Protein AF-A0A961NUN8-F1 (afdb_monomer)

Solvent-accessible surface area (backbone atoms only — not comparable to full-atom values): 5710 Å² total; per-residue (Å²): 110,70,70,61,51,50,52,51,56,50,51,54,54,50,50,54,54,49,62,61,66,73,46,90,83,44,74,68,57,50,51,42,50,51,51,17,50,48,53,26,51,49,44,70,74,44,60,72,80,45,70,86,48,59,72,73,59,36,59,46,58,72,34,46,70,56,34,22,52,52,43,34,53,53,46,57,67,70,52,71,79,74,88,80,82,86,80,79,76,81,76,69,81,79,116

Sequence (95 aa):
LGGATLVLFGTIAVAGIRILASEPIDQRRVYIMAVSFGLSLGVVLVPDATQHLPTFIKQVVAAPITLAGLSAIILSLVIPEAKSQAELEGTVAAE

Mean predicted aligned error: 9.91 Å

Foldseek 3Di:
DVVVVCVVVVVVVVVVVVVVVVDDDDPLNVVLQCVLLCLLVVCVVCVVVCPPPPPVVNVQSVDSVSSSVVSSVVSCVVDDPPPDPPPDPVPPVPD

Structure (mmCIF, N/CA/C/O backbone):
data_AF-A0A961NUN8-F1
#
_entry.id   AF-A0A961NUN8-F1
#
loop_
_atom_site.group_PDB
_atom_site.id
_atom_site.type_symbol
_atom_site.label_atom_id
_atom_site.label_alt_id
_atom_site.label_comp_id
_atom_site.label_asym_id
_atom_site.label_entity_id
_atom_site.label_seq_id
_atom_site.pdbx_PDB_ins_code
_atom_site.Cartn_x
_atom_site.Cartn_y
_atom_site.Cartn_z
_atom_site.occupancy
_atom_site.B_iso_or_equiv
_atom_site.auth_seq_id
_atom_site.auth_comp_id
_atom_site.auth_asym_id
_atom_site.auth_atom_id
_atom_site.pdbx_PDB_model_num
ATOM 1 N N . LEU A 1 1 ? 23.367 13.581 -0.716 1.00 72.00 1 LEU A N 1
ATOM 2 C CA . LEU A 1 1 ? 22.046 13.577 -1.393 1.00 72.00 1 LEU A CA 1
ATOM 3 C C . LEU A 1 1 ? 21.261 12.291 -1.129 1.00 72.00 1 LEU A C 1
ATOM 5 O O . LEU A 1 1 ? 20.150 12.404 -0.637 1.00 72.00 1 LEU A O 1
ATOM 9 N N . GLY A 1 2 ? 21.840 11.097 -1.327 1.00 87.94 2 GLY A N 1
ATOM 10 C CA . GLY A 1 2 ? 21.123 9.825 -1.109 1.00 87.94 2 GLY A CA 1
ATOM 11 C C . GLY A 1 2 ? 20.579 9.593 0.312 1.00 87.94 2 GLY A C 1
ATOM 12 O O . GLY A 1 2 ? 19.465 9.107 0.470 1.00 87.94 2 GLY A O 1
ATOM 13 N N . GLY A 1 3 ? 21.312 10.000 1.356 1.00 92.88 3 GLY A N 1
ATOM 14 C CA . GLY A 1 3 ? 20.830 9.870 2.740 1.00 92.88 3 GLY A CA 1
ATOM 15 C C . GLY A 1 3 ? 19.581 10.712 3.028 1.00 92.88 3 GLY A C 1
ATOM 16 O O . GLY A 1 3 ? 18.641 10.232 3.650 1.00 92.88 3 GLY A O 1
ATOM 17 N N . ALA A 1 4 ? 19.526 11.942 2.505 1.00 93.62 4 ALA A N 1
ATOM 18 C CA . ALA A 1 4 ? 18.378 12.829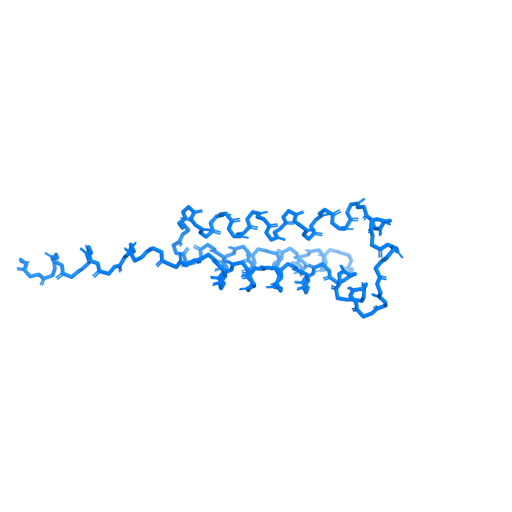 2.686 1.00 93.62 4 ALA A CA 1
ATOM 19 C C . ALA A 1 4 ? 17.131 12.315 1.947 1.00 93.62 4 ALA A C 1
ATOM 21 O O . ALA A 1 4 ? 16.031 12.366 2.493 1.00 93.62 4 ALA A O 1
ATOM 22 N N . THR A 1 5 ? 17.291 11.762 0.739 1.00 95.31 5 THR A N 1
ATOM 23 C CA . THR A 1 5 ? 16.170 11.174 -0.010 1.00 95.31 5 THR A CA 1
ATOM 24 C C . THR A 1 5 ? 15.648 9.899 0.646 1.00 95.31 5 THR A C 1
ATOM 26 O O . THR A 1 5 ? 14.439 9.693 0.664 1.00 95.31 5 THR A O 1
ATOM 29 N N . LEU A 1 6 ? 16.517 9.071 1.240 1.00 95.31 6 LEU A N 1
ATOM 30 C CA . LEU A 1 6 ? 16.087 7.893 2.005 1.00 95.31 6 LEU A CA 1
ATOM 31 C C . LEU A 1 6 ? 15.261 8.278 3.236 1.00 95.31 6 LEU A C 1
ATOM 33 O O . LEU A 1 6 ? 14.225 7.667 3.483 1.00 95.31 6 LEU A O 1
ATOM 37 N N . VAL A 1 7 ? 15.672 9.314 3.973 1.00 95.94 7 VAL A N 1
ATOM 38 C CA . VAL A 1 7 ? 14.894 9.829 5.113 1.00 95.94 7 VAL A CA 1
ATOM 39 C C . VAL A 1 7 ? 13.545 10.390 4.645 1.00 95.94 7 VAL A C 1
ATOM 41 O O . VAL A 1 7 ? 12.522 10.133 5.280 1.00 95.94 7 VAL A O 1
ATOM 44 N N . LEU A 1 8 ? 13.507 11.095 3.509 1.00 96.31 8 LEU A N 1
ATOM 45 C CA . LEU A 1 8 ? 12.259 11.617 2.947 1.00 96.31 8 LEU A CA 1
ATOM 46 C C . LEU A 1 8 ? 11.296 10.485 2.551 1.00 96.31 8 LEU A C 1
ATOM 48 O O . LEU A 1 8 ? 10.153 10.471 2.996 1.00 96.31 8 LEU A O 1
ATOM 52 N N . PHE A 1 9 ? 11.752 9.497 1.777 1.00 94.31 9 PHE A N 1
ATOM 53 C CA . PHE A 1 9 ? 10.902 8.362 1.401 1.00 94.31 9 PHE A CA 1
ATOM 54 C C . PHE A 1 9 ? 10.497 7.509 2.610 1.00 94.31 9 PHE A C 1
ATOM 56 O O . PHE A 1 9 ? 9.350 7.072 2.689 1.00 94.31 9 PHE A O 1
ATOM 63 N N . GLY A 1 10 ? 11.395 7.323 3.582 1.00 96.25 10 GLY A N 1
ATOM 64 C CA . GLY A 1 10 ? 11.104 6.600 4.820 1.00 96.25 10 GLY A CA 1
ATOM 65 C C . GLY A 1 10 ? 10.018 7.277 5.656 1.00 96.25 10 GLY A C 1
ATOM 66 O O . GLY A 1 10 ? 9.071 6.622 6.086 1.00 96.25 10 GLY A O 1
ATOM 67 N N . THR A 1 11 ? 10.100 8.596 5.843 1.00 96.50 11 THR A N 1
ATOM 68 C CA . THR A 1 11 ? 9.080 9.350 6.593 1.00 96.50 11 THR A CA 1
ATOM 69 C C . THR A 1 11 ? 7.729 9.368 5.878 1.00 96.50 11 THR A C 1
ATOM 71 O O . THR A 1 11 ? 6.707 9.210 6.543 1.00 96.50 11 THR A O 1
ATOM 74 N N . ILE A 1 12 ? 7.707 9.470 4.543 1.00 95.19 12 ILE A N 1
ATOM 75 C CA . ILE A 1 12 ? 6.475 9.364 3.741 1.00 95.19 12 ILE A CA 1
ATOM 76 C C . ILE A 1 12 ? 5.829 7.980 3.911 1.00 95.19 12 ILE A C 1
ATOM 78 O O . ILE A 1 12 ? 4.625 7.893 4.156 1.00 95.19 12 ILE A O 1
ATOM 82 N N . ALA A 1 13 ? 6.616 6.902 3.839 1.00 95.19 13 ALA A N 1
ATOM 83 C CA . ALA A 1 13 ? 6.111 5.542 4.028 1.00 95.19 13 ALA A CA 1
ATOM 84 C C . ALA A 1 13 ? 5.521 5.340 5.435 1.00 95.19 13 ALA A C 1
ATOM 86 O O . ALA A 1 13 ? 4.405 4.836 5.579 1.00 95.19 13 ALA A O 1
ATOM 87 N N . VAL A 1 14 ? 6.231 5.795 6.474 1.00 96.62 14 VAL A N 1
ATOM 88 C CA . VAL A 1 14 ? 5.761 5.718 7.868 1.00 96.62 14 VAL A CA 1
ATOM 89 C C . VAL A 1 14 ? 4.501 6.558 8.081 1.00 96.62 14 VAL A C 1
ATOM 91 O O . VAL A 1 14 ? 3.582 6.107 8.762 1.00 96.62 14 VAL A O 1
ATOM 94 N N . ALA A 1 15 ? 4.416 7.751 7.488 1.00 96.62 15 ALA A N 1
ATOM 95 C CA . ALA A 1 15 ? 3.223 8.589 7.569 1.00 96.62 15 ALA A CA 1
ATOM 96 C C . ALA A 1 15 ? 1.996 7.886 6.969 1.00 96.62 15 ALA A C 1
ATOM 98 O O . ALA A 1 15 ? 0.931 7.913 7.582 1.00 96.62 15 ALA A O 1
ATOM 99 N N . GLY A 1 16 ? 2.157 7.199 5.833 1.00 92.56 16 GLY A N 1
ATOM 100 C CA . GLY A 1 16 ? 1.093 6.394 5.229 1.00 92.56 16 GLY A CA 1
ATOM 101 C C . GLY A 1 16 ? 0.596 5.277 6.151 1.00 92.56 16 GLY A C 1
ATOM 102 O O . GLY A 1 16 ? -0.606 5.157 6.377 1.00 92.56 16 GLY A O 1
ATOM 103 N N . ILE A 1 17 ? 1.512 4.509 6.752 1.00 93.69 17 ILE A N 1
ATOM 104 C CA . ILE A 1 17 ? 1.158 3.449 7.715 1.00 93.69 17 ILE A CA 1
ATOM 105 C C . ILE A 1 17 ? 0.452 4.042 8.941 1.00 93.69 17 ILE A C 1
ATOM 107 O O . ILE A 1 17 ? -0.525 3.475 9.425 1.00 93.69 17 ILE A O 1
ATOM 111 N N . ARG A 1 18 ? 0.903 5.205 9.424 1.00 94.12 18 ARG A N 1
ATOM 112 C CA . ARG A 1 18 ? 0.304 5.877 10.583 1.00 94.12 18 ARG A CA 1
ATOM 113 C C . ARG A 1 18 ? -1.122 6.356 10.312 1.00 94.12 18 ARG A C 1
ATOM 115 O O . ARG A 1 18 ? -1.949 6.252 11.207 1.00 94.12 18 ARG A O 1
ATOM 122 N N . ILE A 1 19 ? -1.405 6.849 9.104 1.00 92.81 19 ILE A N 1
ATOM 123 C CA . ILE A 1 19 ? -2.766 7.213 8.670 1.00 92.81 19 ILE A CA 1
ATOM 124 C C . ILE A 1 19 ? -3.664 5.972 8.627 1.00 92.81 19 ILE A C 1
ATOM 126 O O . ILE A 1 19 ? -4.825 6.026 9.007 1.00 92.81 19 ILE A O 1
ATOM 130 N N . LEU A 1 20 ? -3.128 4.833 8.192 1.00 90.19 20 LEU A N 1
ATOM 131 C CA . LEU A 1 20 ? -3.891 3.589 8.144 1.00 90.19 20 LEU A CA 1
ATOM 132 C C . LEU A 1 20 ? -4.191 3.037 9.546 1.00 90.19 20 LEU A C 1
ATOM 134 O O . LEU A 1 20 ? -5.261 2.490 9.782 1.00 90.19 20 LEU A O 1
ATOM 138 N N . ALA A 1 21 ? -3.244 3.200 10.472 1.00 90.19 21 ALA A N 1
ATOM 139 C CA . ALA A 1 21 ? -3.346 2.744 11.855 1.00 90.19 21 ALA A CA 1
ATOM 140 C C . ALA A 1 21 ? -4.101 3.710 12.786 1.00 90.19 21 ALA A C 1
ATOM 142 O O . ALA A 1 21 ? -4.352 3.350 13.934 1.00 90.19 21 ALA A O 1
ATOM 143 N N . SER A 1 22 ? -4.432 4.930 12.342 1.00 90.81 22 SER A N 1
ATOM 144 C CA . SER A 1 22 ? -5.200 5.877 13.162 1.00 90.81 22 SER A CA 1
ATOM 145 C C . SER A 1 22 ? -6.689 5.541 13.243 1.00 90.81 22 SER A C 1
ATOM 147 O O . SER A 1 22 ? -7.372 6.049 14.123 1.00 90.81 22 SER A O 1
ATOM 149 N N . GLU A 1 23 ? -7.182 4.698 12.339 1.00 86.75 23 GLU A N 1
ATOM 150 C CA . GLU A 1 23 ? -8.574 4.260 12.265 1.00 86.75 23 GLU A CA 1
ATOM 151 C C . GLU A 1 23 ? -8.692 2.817 12.800 1.00 86.75 23 GLU A C 1
ATOM 153 O O . GLU A 1 23 ? -7.761 2.028 12.600 1.00 86.75 23 GLU A O 1
ATOM 158 N N . PRO A 1 24 ? -9.802 2.408 13.450 1.00 84.19 24 PRO A N 1
ATOM 159 C CA . PRO A 1 24 ? -9.955 1.030 13.912 1.00 84.19 24 PRO A CA 1
ATOM 160 C C . PRO A 1 24 ? -9.862 0.032 12.747 1.00 84.19 24 PRO A C 1
ATOM 162 O O . PRO A 1 24 ? -10.594 0.114 11.758 1.00 84.19 24 PRO A O 1
ATOM 165 N N . ILE A 1 25 ? -8.931 -0.917 12.839 1.00 84.88 25 ILE A N 1
ATOM 166 C CA . ILE A 1 25 ? -8.713 -1.931 11.805 1.00 84.88 25 ILE A CA 1
ATOM 167 C C . ILE A 1 25 ? -9.600 -3.150 12.095 1.00 84.88 25 ILE A C 1
ATOM 169 O O . ILE A 1 25 ? -9.238 -4.034 12.867 1.00 84.88 25 ILE A O 1
ATOM 173 N N . ASP A 1 26 ? -10.759 -3.207 11.437 1.00 86.75 26 ASP A N 1
ATOM 174 C CA . ASP A 1 26 ? -11.664 -4.364 11.471 1.00 86.75 26 ASP A CA 1
ATOM 175 C C . ASP A 1 26 ? -11.295 -5.425 10.427 1.00 86.75 26 ASP A C 1
ATOM 177 O O . ASP A 1 26 ? -10.688 -5.117 9.399 1.00 86.75 26 ASP A O 1
ATOM 181 N N . GLN A 1 27 ? -11.765 -6.667 10.610 1.00 84.88 27 GLN A N 1
ATOM 182 C CA . GLN A 1 27 ? -11.539 -7.771 9.659 1.00 84.88 27 GLN A CA 1
ATOM 183 C C . GLN A 1 27 ? -11.908 -7.391 8.213 1.00 84.88 27 GLN A C 1
ATOM 185 O O . GLN A 1 27 ? -11.144 -7.658 7.288 1.00 84.88 27 GLN A O 1
ATOM 190 N N . ARG A 1 28 ? -13.032 -6.685 8.006 1.00 83.00 28 ARG A N 1
ATOM 191 C CA . ARG A 1 28 ? -13.443 -6.171 6.684 1.00 83.00 28 ARG A CA 1
ATOM 192 C C . ARG A 1 28 ? -12.405 -5.217 6.091 1.00 83.0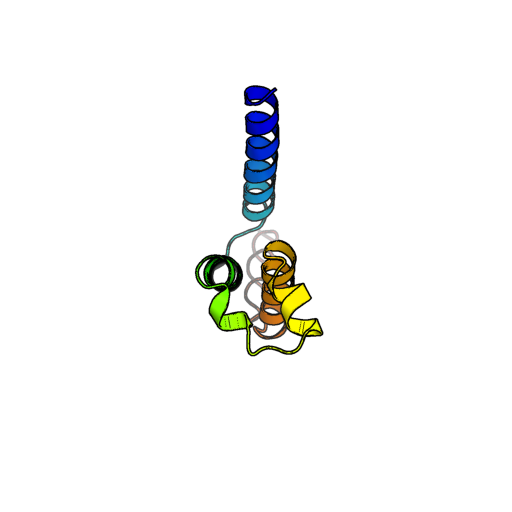0 28 ARG A C 1
ATOM 194 O O . ARG A 1 28 ? -12.037 -5.362 4.926 1.00 83.00 28 ARG A O 1
ATOM 201 N N . ARG A 1 29 ? -11.941 -4.242 6.878 1.00 86.12 29 ARG A N 1
ATOM 202 C CA . ARG A 1 29 ? -10.946 -3.256 6.432 1.00 86.12 29 ARG A CA 1
ATOM 203 C C . ARG A 1 29 ? -9.624 -3.954 6.114 1.00 86.12 29 ARG A C 1
ATOM 205 O O . ARG A 1 29 ? -9.032 -3.657 5.083 1.00 86.12 29 ARG A O 1
ATOM 212 N N . VAL A 1 30 ? -9.221 -4.949 6.911 1.00 89.81 30 VAL A N 1
ATOM 213 C CA . VAL A 1 30 ? -8.049 -5.798 6.626 1.00 89.81 30 VAL A CA 1
ATOM 214 C C . VAL A 1 30 ? -8.183 -6.508 5.284 1.00 89.81 30 VAL A C 1
ATOM 216 O O . VAL A 1 30 ? -7.240 -6.457 4.499 1.00 89.81 30 VAL A O 1
ATOM 219 N N . TYR A 1 31 ? -9.335 -7.111 4.975 1.00 90.19 31 TYR A N 1
ATOM 220 C CA . TYR A 1 31 ? -9.549 -7.752 3.672 1.00 90.19 31 TYR A CA 1
ATOM 221 C C . TYR A 1 31 ? -9.444 -6.760 2.513 1.00 90.19 31 TYR A C 1
ATOM 223 O O . TYR A 1 31 ? -8.754 -7.042 1.532 1.00 90.19 31 TYR A O 1
ATOM 231 N N . ILE A 1 32 ? -10.073 -5.587 2.632 1.00 90.56 32 ILE A N 1
ATOM 232 C CA . 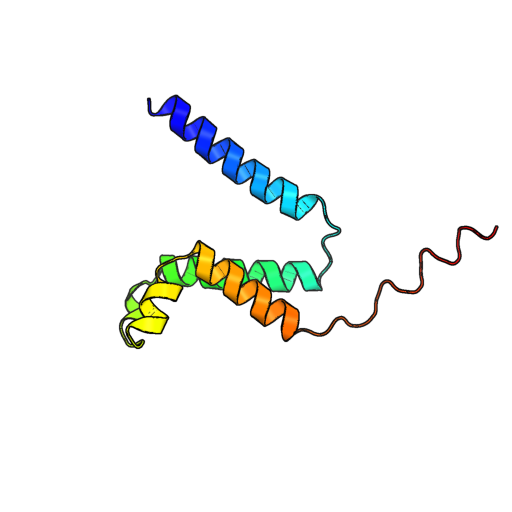ILE A 1 32 ? -10.014 -4.554 1.588 1.00 90.56 32 ILE A CA 1
ATOM 233 C C . ILE A 1 32 ? -8.567 -4.101 1.362 1.00 90.56 32 ILE A C 1
ATOM 235 O O . ILE A 1 32 ? -8.114 -4.028 0.216 1.00 90.56 32 ILE A O 1
ATOM 239 N N . MET A 1 33 ? -7.825 -3.849 2.443 1.00 91.19 33 MET A N 1
ATOM 240 C CA . MET A 1 33 ? -6.413 -3.468 2.388 1.00 91.19 33 MET A CA 1
ATOM 241 C C . MET A 1 33 ? -5.558 -4.575 1.764 1.00 91.19 33 MET A C 1
ATOM 243 O O . MET A 1 33 ? -4.804 -4.309 0.831 1.00 91.19 33 MET A O 1
ATOM 247 N N . ALA A 1 34 ? -5.702 -5.819 2.225 1.00 91.94 34 ALA A N 1
ATOM 248 C CA . ALA A 1 34 ? -4.912 -6.955 1.759 1.00 91.94 34 ALA A CA 1
ATOM 249 C C . ALA A 1 34 ? -5.108 -7.220 0.261 1.00 91.94 34 ALA A C 1
ATOM 251 O O . ALA A 1 34 ? -4.126 -7.385 -0.463 1.00 91.94 34 ALA A O 1
ATOM 252 N N . VAL A 1 35 ? -6.355 -7.211 -0.221 1.00 92.25 35 VAL A N 1
ATOM 253 C CA . VAL A 1 35 ? -6.653 -7.426 -1.645 1.00 92.25 35 VAL A CA 1
ATOM 254 C C . VAL A 1 35 ? -6.132 -6.264 -2.490 1.00 92.25 35 VAL A C 1
ATOM 256 O O . VAL A 1 35 ? -5.494 -6.493 -3.514 1.00 92.25 35 VAL A O 1
ATOM 259 N N . SER A 1 36 ? -6.333 -5.018 -2.054 1.00 92.06 36 SER A N 1
ATOM 260 C CA . SER A 1 36 ? -5.907 -3.837 -2.821 1.00 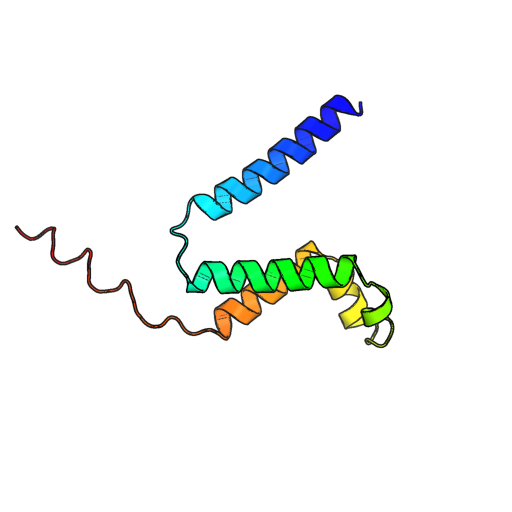92.06 36 SER A CA 1
ATOM 261 C C . SER A 1 36 ? -4.383 -3.729 -2.924 1.00 92.06 36 SER A C 1
ATOM 263 O O . SER A 1 36 ? -3.851 -3.460 -4.004 1.00 92.06 36 SER A O 1
ATOM 265 N N . PHE A 1 37 ? -3.666 -3.999 -1.827 1.00 92.38 37 PHE A N 1
ATOM 266 C CA . PHE A 1 37 ? -2.206 -4.080 -1.847 1.00 92.38 37 PHE A CA 1
ATOM 267 C C . PHE A 1 37 ? -1.718 -5.283 -2.653 1.00 92.38 37 PHE A C 1
ATOM 269 O O . PHE A 1 37 ? -0.807 -5.131 -3.463 1.00 92.38 37 PHE A O 1
ATOM 276 N N . GLY A 1 38 ? -2.337 -6.454 -2.485 1.00 91.81 38 GLY A N 1
ATOM 277 C CA . GLY A 1 38 ? -1.976 -7.666 -3.218 1.00 91.81 38 GLY A CA 1
ATOM 278 C C . GLY A 1 38 ? -2.108 -7.503 -4.732 1.00 91.81 38 GLY A C 1
ATOM 279 O O . GLY A 1 38 ? -1.196 -7.878 -5.465 1.00 91.81 38 GLY A O 1
ATOM 280 N N . LEU A 1 39 ? -3.190 -6.878 -5.205 1.00 89.81 39 LEU A N 1
ATOM 281 C CA . LEU A 1 39 ? -3.391 -6.587 -6.627 1.00 89.81 39 LEU A CA 1
ATOM 282 C C . LEU A 1 39 ? -2.363 -5.584 -7.160 1.00 89.81 39 LEU A C 1
ATOM 284 O O . LEU A 1 39 ? -1.769 -5.817 -8.212 1.00 89.81 39 LEU A O 1
ATOM 288 N N . SER A 1 40 ? -2.120 -4.494 -6.427 1.00 89.75 40 SER A N 1
ATOM 289 C CA . SER A 1 40 ? -1.143 -3.473 -6.821 1.00 89.75 40 SER A CA 1
ATOM 290 C C . SER A 1 40 ? 0.278 -4.037 -6.908 1.00 89.75 40 SER A C 1
ATOM 292 O O . SER A 1 40 ? 0.957 -3.861 -7.920 1.00 89.75 40 SER A O 1
ATOM 294 N N . LEU A 1 41 ? 0.703 -4.794 -5.894 1.00 91.19 41 LEU A N 1
ATOM 295 C CA . LEU A 1 41 ? 2.003 -5.463 -5.886 1.00 91.19 41 LEU A CA 1
ATOM 296 C C . LEU A 1 41 ? 2.080 -6.553 -6.964 1.00 91.19 41 LEU A C 1
ATOM 298 O O . LEU A 1 41 ? 3.096 -6.663 -7.643 1.00 91.19 41 LEU A O 1
ATOM 302 N N . GLY A 1 42 ? 1.005 -7.316 -7.177 1.00 88.81 42 GLY A N 1
ATOM 303 C CA . GLY A 1 42 ? 0.945 -8.368 -8.194 1.00 88.81 42 GLY A CA 1
ATOM 304 C C . GLY A 1 42 ? 1.172 -7.845 -9.614 1.00 88.81 42 GLY A C 1
ATOM 305 O O . GLY A 1 42 ? 1.928 -8.442 -10.378 1.00 88.81 42 GLY A O 1
ATOM 306 N N . VAL A 1 43 ? 0.592 -6.689 -9.944 1.00 84.44 43 VAL A N 1
ATOM 307 C CA . VAL A 1 43 ? 0.802 -6.023 -11.240 1.00 84.44 43 VAL A CA 1
ATOM 308 C C . VAL A 1 43 ? 2.238 -5.521 -11.405 1.00 84.44 43 VAL A C 1
ATOM 310 O O . VAL A 1 43 ? 2.787 -5.593 -1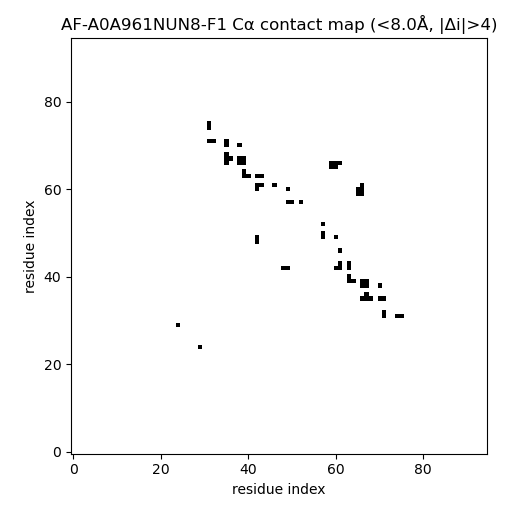2.503 1.00 84.44 43 VAL A O 1
ATOM 313 N N . VAL A 1 44 ? 2.867 -5.048 -10.325 1.00 86.31 44 VAL A N 1
ATOM 314 C CA . VAL A 1 44 ? 4.281 -4.638 -10.346 1.00 86.31 44 VAL A CA 1
ATOM 315 C C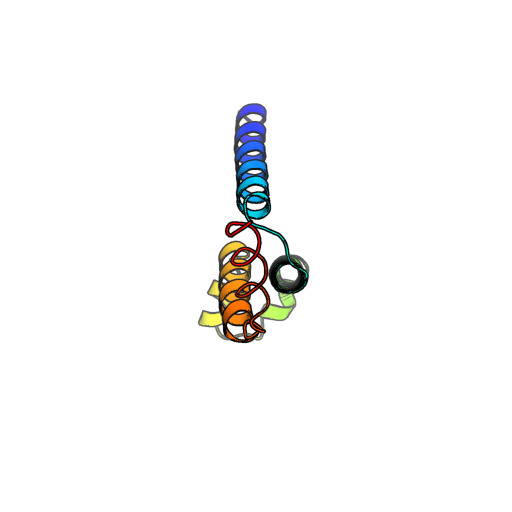 . VAL A 1 44 ? 5.207 -5.842 -10.556 1.00 86.31 44 VAL A C 1
ATOM 317 O O . VAL A 1 44 ? 6.211 -5.717 -11.254 1.00 86.31 44 VAL A O 1
ATOM 320 N N . LEU A 1 45 ? 4.875 -7.005 -9.983 1.00 86.06 45 LEU A N 1
ATOM 321 C CA . LEU A 1 45 ? 5.671 -8.231 -10.115 1.00 86.06 45 LEU A CA 1
ATOM 322 C C . LEU A 1 45 ? 5.551 -8.879 -11.503 1.00 86.06 45 LEU A C 1
ATOM 324 O O . LEU A 1 45 ? 6.520 -9.471 -11.976 1.00 86.06 45 LEU A O 1
ATOM 328 N N . VAL A 1 46 ? 4.386 -8.785 -12.152 1.00 84.94 46 VAL A N 1
ATOM 329 C CA . VAL A 1 46 ? 4.140 -9.375 -13.479 1.00 84.94 46 VAL A CA 1
ATOM 330 C C . VAL A 1 46 ? 3.550 -8.317 -14.421 1.00 84.94 46 VAL A C 1
ATOM 332 O O . VAL A 1 46 ? 2.344 -8.320 -14.688 1.00 84.94 46 VAL A O 1
ATOM 335 N N . PRO A 1 47 ? 4.384 -7.418 -14.978 1.00 73.81 47 PRO A N 1
ATOM 336 C CA . PRO A 1 47 ? 3.905 -6.376 -15.886 1.00 73.81 47 PRO A CA 1
ATOM 337 C C . PRO A 1 47 ? 3.371 -6.957 -17.206 1.00 73.81 47 PRO A C 1
ATOM 339 O O . PRO A 1 47 ? 2.506 -6.353 -17.845 1.00 73.81 47 PRO A O 1
ATOM 342 N N . ASP A 1 48 ? 3.822 -8.159 -17.586 1.00 70.88 48 ASP A N 1
ATOM 343 C CA . ASP A 1 48 ? 3.420 -8.840 -18.822 1.00 70.88 48 ASP A CA 1
ATOM 344 C C . ASP A 1 48 ? 1.951 -9.270 -18.840 1.00 70.88 48 ASP A C 1
ATOM 346 O O . ASP A 1 48 ? 1.328 -9.295 -19.901 1.00 70.88 48 ASP A O 1
ATOM 350 N N . ALA A 1 49 ? 1.343 -9.487 -17.669 1.00 66.25 49 ALA A N 1
ATOM 351 C CA . ALA A 1 49 ? -0.082 -9.804 -17.558 1.00 66.25 49 ALA A CA 1
ATOM 352 C C . ALA A 1 49 ? -0.988 -8.660 -18.060 1.00 66.25 49 ALA A C 1
ATOM 354 O O . ALA A 1 49 ? -2.153 -8.877 -18.388 1.00 66.25 49 ALA A O 1
ATOM 355 N N . THR A 1 50 ? -0.455 -7.438 -18.157 1.00 62.66 50 THR A N 1
ATOM 356 C CA . THR A 1 50 ? -1.196 -6.239 -18.579 1.00 62.66 50 THR A CA 1
ATOM 357 C C . THR A 1 50 ? -1.011 -5.895 -20.060 1.00 62.66 50 THR A C 1
ATOM 359 O O . THR A 1 50 ? -1.641 -4.959 -20.557 1.00 62.66 50 THR A O 1
ATOM 362 N N . GLN A 1 51 ? -0.174 -6.639 -20.798 1.00 66.88 51 GLN A N 1
ATOM 363 C CA . GLN A 1 51 ? 0.121 -6.353 -22.209 1.00 66.88 51 GLN A CA 1
ATOM 364 C C . GLN A 1 51 ? -1.080 -6.558 -23.138 1.00 66.88 51 GLN A C 1
ATOM 366 O O . GLN A 1 51 ? -1.182 -5.876 -24.155 1.00 66.88 51 GLN A O 1
ATOM 371 N N . HIS A 1 52 ? -1.999 -7.452 -22.771 1.00 67.81 52 HIS A N 1
ATOM 372 C CA . HIS A 1 52 ? -3.213 -7.739 -23.538 1.00 67.81 52 HIS A CA 1
ATOM 373 C C . HIS A 1 52 ? -4.382 -6.788 -23.224 1.00 67.81 52 HIS A C 1
ATOM 375 O O . HIS A 1 52 ? -5.456 -6.930 -23.806 1.00 67.81 52 HIS A O 1
ATOM 381 N N . LEU A 1 53 ? -4.200 -5.824 -22.312 1.00 67.94 53 LEU A N 1
ATOM 382 C CA . LEU A 1 53 ? -5.246 -4.877 -21.928 1.00 67.94 53 LEU A CA 1
ATOM 383 C C . LEU A 1 53 ? -5.253 -3.635 -22.840 1.00 67.94 53 LEU A C 1
ATOM 385 O O . LEU A 1 53 ? -4.193 -3.169 -23.266 1.00 67.94 53 LEU A O 1
ATOM 389 N N . PRO A 1 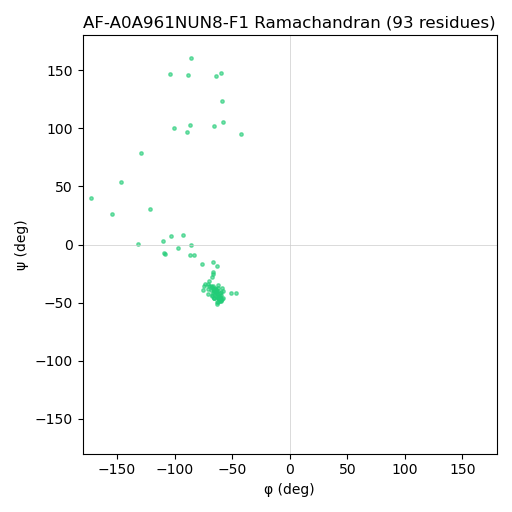54 ? -6.435 -3.052 -23.120 1.00 71.94 54 PRO A N 1
ATOM 390 C CA . PRO A 1 54 ? -6.557 -1.838 -23.925 1.00 71.94 54 PRO A CA 1
ATOM 391 C C . PRO A 1 54 ? -5.800 -0.656 -23.295 1.00 71.94 54 PRO A C 1
ATOM 393 O O . PRO A 1 54 ? -5.738 -0.524 -22.071 1.00 71.94 54 PRO A O 1
ATOM 396 N N . THR A 1 55 ? -5.260 0.236 -24.138 1.00 73.44 55 THR A N 1
ATOM 397 C CA . THR A 1 55 ? -4.345 1.336 -23.762 1.00 73.44 55 THR A CA 1
ATOM 398 C C . THR A 1 55 ? -4.794 2.149 -22.543 1.00 73.44 55 THR A C 1
ATOM 400 O O . THR A 1 55 ? -3.973 2.446 -21.678 1.00 73.44 55 THR A O 1
ATOM 403 N N . PHE A 1 56 ? -6.089 2.461 -22.434 1.00 73.69 56 PHE A N 1
ATOM 404 C CA . PHE A 1 56 ? -6.644 3.215 -21.304 1.00 73.69 56 PHE A CA 1
ATOM 405 C C . PHE A 1 56 ? -6.485 2.491 -19.961 1.00 73.69 56 PHE A C 1
ATOM 407 O O . PHE A 1 56 ? -6.059 3.092 -18.978 1.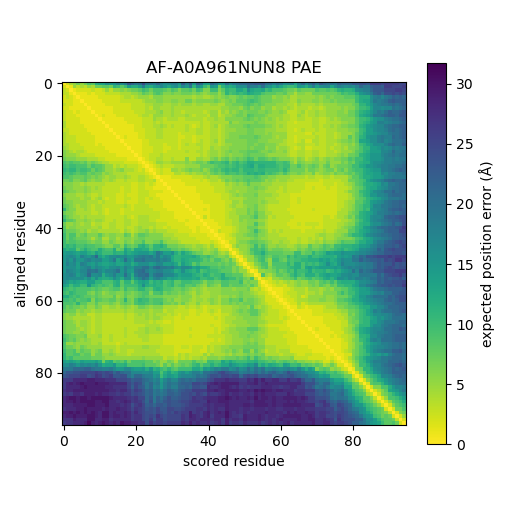00 73.69 56 PHE A O 1
ATOM 414 N N . ILE A 1 57 ? -6.791 1.192 -19.914 1.00 75.44 57 ILE A N 1
ATOM 415 C CA . ILE A 1 57 ? -6.694 0.398 -18.681 1.00 75.44 57 ILE A CA 1
ATOM 416 C C . ILE A 1 57 ? -5.224 0.178 -18.328 1.00 75.44 57 ILE A C 1
ATOM 418 O O . ILE A 1 57 ? -4.844 0.286 -17.164 1.00 75.44 57 ILE A O 1
ATOM 422 N N . LYS A 1 58 ? -4.374 -0.040 -19.338 1.00 79.12 58 LYS A N 1
ATOM 423 C CA . LYS A 1 58 ? -2.932 -0.213 -19.147 1.00 79.12 58 LYS A CA 1
ATOM 424 C C . LYS A 1 58 ? -2.289 0.993 -18.461 1.00 79.12 58 LYS A C 1
ATOM 426 O O . LYS A 1 58 ? -1.453 0.798 -17.591 1.00 79.12 58 LYS A O 1
ATOM 431 N N . GLN A 1 59 ? -2.686 2.221 -18.798 1.00 81.50 59 GLN A N 1
ATOM 432 C CA . GLN A 1 59 ? -2.139 3.428 -18.163 1.00 81.50 59 GLN A CA 1
ATOM 433 C C . GLN A 1 59 ? -2.502 3.542 -16.677 1.00 81.50 59 GLN A C 1
ATOM 435 O O . GLN A 1 59 ? -1.653 3.914 -15.871 1.00 81.50 59 GLN A O 1
ATOM 440 N N . VAL A 1 60 ? -3.736 3.194 -16.303 1.00 83.62 60 VAL A N 1
ATOM 441 C CA . VAL A 1 60 ? -4.181 3.227 -14.899 1.00 83.62 60 VAL A CA 1
ATOM 442 C C . VAL A 1 60 ? -3.524 2.108 -14.091 1.00 83.62 60 VAL A C 1
ATOM 444 O O . VAL A 1 60 ? -3.059 2.338 -12.979 1.00 83.62 60 VAL A O 1
ATOM 447 N N . VAL A 1 61 ? -3.444 0.908 -14.669 1.00 82.50 61 VAL A N 1
ATOM 448 C CA . VAL A 1 61 ? -2.834 -0.276 -14.049 1.00 82.50 61 VAL A CA 1
ATOM 449 C C . VAL A 1 61 ? -1.308 -0.134 -13.943 1.00 82.50 61 VAL A C 1
ATOM 451 O O . VAL A 1 61 ? -0.722 -0.593 -12.968 1.00 82.50 61 VAL A O 1
ATOM 454 N N . ALA A 1 62 ? -0.662 0.567 -14.882 1.00 80.38 62 ALA A N 1
ATOM 455 C CA . ALA A 1 62 ? 0.768 0.877 -14.827 1.00 80.38 62 ALA A CA 1
ATOM 456 C C . ALA A 1 62 ? 1.151 1.826 -13.678 1.00 80.38 62 ALA A C 1
ATOM 458 O O . ALA A 1 62 ? 2.334 1.935 -13.366 1.00 80.38 62 ALA A O 1
ATOM 459 N N . ALA A 1 63 ? 0.183 2.507 -13.054 1.00 88.81 63 ALA A N 1
ATOM 460 C CA . ALA A 1 63 ? 0.386 3.346 -11.878 1.00 88.81 63 ALA A CA 1
ATOM 461 C C . ALA A 1 63 ? -0.045 2.584 -10.605 1.00 88.81 63 ALA A C 1
ATOM 463 O O . ALA A 1 63 ? -1.234 2.560 -10.275 1.00 88.81 63 ALA A O 1
ATOM 464 N N . PRO A 1 64 ? 0.890 1.998 -9.829 1.00 88.12 64 PRO A N 1
ATOM 465 C CA . PRO A 1 64 ? 0.543 1.091 -8.730 1.00 88.12 64 PRO A CA 1
ATOM 466 C C . PRO A 1 64 ? -0.273 1.765 -7.622 1.00 88.12 64 PRO A C 1
ATOM 468 O O . PRO A 1 64 ? -1.160 1.146 -7.035 1.00 88.12 64 PRO A O 1
ATOM 471 N N . ILE A 1 65 ? 0.002 3.047 -7.359 1.00 90.56 65 ILE A N 1
ATOM 472 C CA . ILE A 1 65 ? -0.706 3.860 -6.360 1.00 90.56 65 ILE A CA 1
ATOM 473 C C . ILE A 1 65 ? -2.164 4.065 -6.782 1.00 90.56 65 ILE A C 1
ATOM 475 O O . ILE A 1 65 ? -3.078 3.873 -5.983 1.00 90.56 65 ILE A O 1
ATOM 479 N N . THR A 1 66 ? -2.389 4.417 -8.050 1.00 91.75 66 THR A N 1
ATOM 480 C CA . THR A 1 66 ? -3.730 4.617 -8.605 1.00 91.75 66 THR A CA 1
ATOM 481 C C . THR A 1 66 ? -4.509 3.308 -8.620 1.00 91.75 66 THR A C 1
ATOM 483 O O . THR A 1 66 ? -5.666 3.296 -8.213 1.00 91.75 66 THR A O 1
ATOM 486 N N . LEU A 1 67 ? -3.869 2.201 -9.009 1.00 91.62 67 LEU A N 1
ATOM 487 C CA . LEU A 1 67 ? -4.466 0.867 -8.977 1.00 91.62 67 LEU A CA 1
ATOM 488 C C . LEU A 1 67 ? -4.867 0.447 -7.555 1.00 91.62 67 LEU A C 1
ATOM 490 O O . LEU A 1 67 ? -5.984 -0.026 -7.360 1.00 91.62 67 LEU A O 1
ATOM 494 N N . ALA A 1 68 ? -3.994 0.656 -6.565 1.00 91.75 68 ALA A N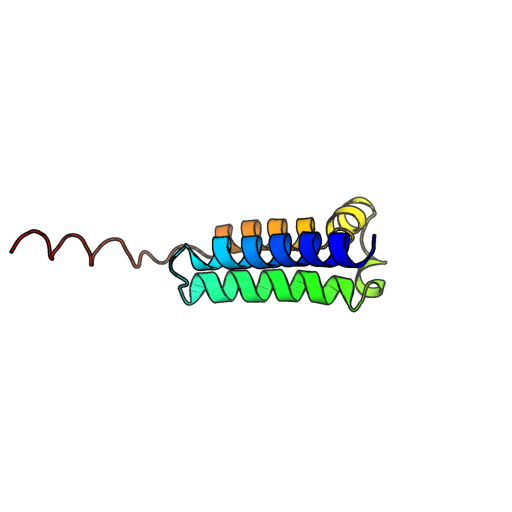 1
ATOM 495 C CA . ALA A 1 68 ? -4.287 0.347 -5.166 1.00 91.75 68 ALA A CA 1
ATOM 496 C C . ALA A 1 68 ? -5.486 1.157 -4.650 1.00 91.75 68 ALA A C 1
ATOM 498 O O . ALA A 1 68 ? -6.416 0.588 -4.082 1.00 91.75 68 ALA A O 1
ATOM 499 N N . GLY A 1 69 ? -5.490 2.474 -4.885 1.00 92.50 69 GLY A N 1
ATOM 500 C CA . GLY A 1 69 ? -6.569 3.360 -4.444 1.00 92.50 69 GLY A CA 1
ATOM 501 C C . GLY A 1 69 ? -7.893 3.069 -5.147 1.00 92.50 69 GLY A C 1
ATOM 502 O O . GLY A 1 69 ? -8.925 2.944 -4.494 1.00 92.50 69 GLY A O 1
ATOM 503 N N . LEU A 1 70 ? -7.867 2.893 -6.469 1.00 91.88 70 LEU A N 1
ATOM 504 C CA . LEU A 1 70 ? -9.059 2.577 -7.252 1.00 91.88 70 LEU A CA 1
ATOM 505 C C . LEU A 1 70 ? -9.642 1.219 -6.848 1.00 91.88 70 LEU A C 1
ATOM 507 O O . LEU A 1 70 ? -10.846 1.114 -6.627 1.00 91.88 70 LEU A O 1
ATOM 511 N N . SER A 1 71 ? -8.789 0.203 -6.684 1.00 90.75 71 SER A N 1
ATOM 512 C CA . SER A 1 71 ? -9.202 -1.113 -6.194 1.00 90.75 71 SER A CA 1
ATOM 513 C C . SER A 1 71 ? -9.815 -1.023 -4.797 1.00 90.75 71 SER A C 1
ATOM 515 O O . SER A 1 71 ? -10.866 -1.613 -4.561 1.00 90.75 71 SER A O 1
ATOM 517 N N . ALA A 1 72 ? -9.210 -0.256 -3.885 1.00 91.50 72 ALA A N 1
ATOM 518 C CA . ALA A 1 72 ? -9.727 -0.081 -2.531 1.00 91.50 72 ALA A CA 1
ATOM 519 C C . ALA A 1 72 ? -11.099 0.604 -2.521 1.00 91.50 72 ALA A C 1
ATOM 521 O O . ALA A 1 72 ? -11.995 0.159 -1.808 1.00 91.50 72 ALA A O 1
ATOM 522 N N . ILE A 1 73 ? -11.290 1.645 -3.339 1.00 91.50 73 ILE A N 1
ATOM 523 C CA . ILE A 1 73 ? -12.572 2.352 -3.468 1.00 91.50 73 ILE A CA 1
ATOM 524 C C . ILE A 1 73 ? -13.647 1.412 -4.019 1.00 91.50 73 ILE A C 1
ATOM 526 O O . ILE A 1 73 ? -14.719 1.300 -3.426 1.00 91.50 73 ILE A O 1
ATOM 530 N N . ILE A 1 74 ? -13.357 0.704 -5.115 1.00 90.50 74 ILE A N 1
ATOM 531 C CA . ILE A 1 74 ? -14.303 -0.237 -5.730 1.00 90.50 74 ILE A CA 1
ATOM 532 C C . ILE A 1 74 ? -14.696 -1.323 -4.726 1.00 90.50 74 ILE A C 1
ATOM 534 O O . ILE A 1 74 ? -15.878 -1.611 -4.555 1.00 90.50 74 ILE A O 1
ATOM 538 N N . LEU A 1 75 ? -13.720 -1.903 -4.028 1.00 86.38 75 LEU A N 1
ATOM 539 C CA . LEU A 1 75 ? -13.965 -2.992 -3.090 1.00 86.38 75 LEU A CA 1
ATOM 540 C C . LEU A 1 75 ? -14.689 -2.513 -1.822 1.00 86.38 75 LEU A C 1
ATOM 542 O O . LEU A 1 75 ? -15.546 -3.224 -1.305 1.00 86.38 75 LEU A O 1
ATOM 546 N N . SER A 1 76 ? -14.408 -1.290 -1.365 1.00 88.06 76 SER A N 1
ATOM 547 C CA . SER A 1 76 ? -15.141 -0.643 -0.270 1.00 88.06 76 SER A CA 1
ATOM 548 C C . SER A 1 76 ? -16.620 -0.425 -0.611 1.00 88.06 76 SER A C 1
ATOM 550 O O . SER A 1 76 ? -17.473 -0.615 0.253 1.00 88.06 76 SER A O 1
ATOM 552 N N . LEU A 1 77 ? -16.931 -0.092 -1.872 1.00 85.50 77 LEU A N 1
ATOM 553 C CA . LEU A 1 77 ? -18.306 0.068 -2.362 1.00 85.50 77 LEU A CA 1
ATOM 554 C C . LEU A 1 77 ? -19.025 -1.271 -2.577 1.00 85.50 77 LEU A C 1
ATOM 556 O O . LEU A 1 77 ? -20.216 -1.378 -2.297 1.00 85.50 77 LEU A O 1
ATOM 560 N N . VAL A 1 78 ? -18.318 -2.283 -3.091 1.00 85.25 78 VAL A N 1
ATOM 561 C CA . VAL A 1 78 ? -18.894 -3.607 -3.378 1.00 85.25 78 VAL A CA 1
ATOM 562 C C . VAL A 1 78 ? -19.137 -4.410 -2.103 1.00 85.25 78 VAL A C 1
ATOM 564 O O . VAL A 1 78 ? -20.121 -5.142 -2.044 1.00 85.25 78 VAL A O 1
ATOM 567 N N . ILE A 1 79 ? -18.265 -4.297 -1.095 1.00 77.56 79 ILE A N 1
ATOM 568 C CA . ILE A 1 79 ? -18.422 -4.987 0.190 1.00 77.56 79 ILE A CA 1
ATOM 569 C C . ILE A 1 79 ? -19.301 -4.117 1.102 1.00 77.56 79 ILE A C 1
ATOM 571 O O . ILE A 1 79 ? -18.781 -3.154 1.684 1.00 77.56 79 ILE A O 1
ATOM 575 N N . PRO A 1 80 ? -20.598 -4.452 1.278 1.00 63.28 80 PRO A N 1
ATOM 576 C CA . PRO A 1 80 ? -21.504 -3.656 2.090 1.00 63.28 80 PRO A CA 1
ATOM 577 C C . PRO A 1 80 ? -21.037 -3.670 3.542 1.00 63.28 80 PRO A C 1
ATOM 579 O O . PRO A 1 80 ? -20.535 -4.679 4.047 1.00 63.28 80 PRO A O 1
ATOM 582 N N . GLU A 1 81 ? -21.230 -2.555 4.236 1.00 60.62 81 GLU A N 1
ATOM 583 C CA . GLU A 1 81 ? -21.129 -2.536 5.687 1.00 60.62 81 GLU A CA 1
ATOM 584 C C . GLU A 1 81 ? -22.258 -3.398 6.245 1.00 60.62 81 GLU A C 1
ATOM 586 O O . GLU A 1 81 ? -23.413 -2.982 6.311 1.00 60.62 81 GLU A O 1
ATOM 591 N N . ALA A 1 82 ? -21.936 -4.627 6.654 1.00 51.47 82 ALA A N 1
ATOM 592 C CA . ALA A 1 82 ? -22.731 -5.261 7.685 1.00 51.47 82 ALA A CA 1
ATOM 593 C C . ALA A 1 82 ? -22.659 -4.309 8.879 1.00 51.47 82 ALA A C 1
ATOM 595 O O . ALA A 1 82 ? -21.600 -4.156 9.485 1.00 51.47 82 ALA A O 1
ATOM 596 N N . LYS A 1 83 ? -23.761 -3.596 9.122 1.00 49.28 83 LYS A N 1
ATOM 597 C CA . LYS A 1 83 ? -23.999 -2.733 10.275 1.00 49.28 83 LYS A CA 1
ATOM 598 C C . LYS A 1 83 ? -23.497 -3.450 11.532 1.00 49.28 83 LYS A C 1
ATOM 600 O O . LYS A 1 83 ? -24.194 -4.281 12.096 1.00 49.28 83 LYS A O 1
ATOM 605 N N . SER A 1 84 ? -22.272 -3.159 11.940 1.00 46.88 84 SER A N 1
ATOM 606 C CA . SER A 1 84 ? -21.646 -3.743 13.124 1.00 46.88 84 SER A CA 1
ATOM 607 C C . SER A 1 84 ? -20.737 -2.703 13.761 1.00 46.88 84 SER A C 1
ATOM 609 O O . SER A 1 84 ? -19.551 -2.940 13.934 1.00 46.88 84 SER A O 1
ATOM 611 N N . GLN A 1 85 ? -21.317 -1.531 14.036 1.00 44.00 85 GLN A N 1
ATOM 612 C CA . GLN A 1 85 ? -20.889 -0.555 15.051 1.00 44.00 85 GLN A CA 1
ATOM 613 C C . GLN A 1 85 ? -21.920 0.588 15.179 1.00 44.00 85 GLN A C 1
ATOM 615 O O . GLN A 1 85 ? -21.588 1.754 15.321 1.00 44.00 85 GLN A O 1
ATOM 620 N N . ALA A 1 86 ? -23.213 0.251 15.125 1.00 49.78 86 ALA A N 1
ATOM 621 C CA . ALA A 1 86 ? -24.289 1.194 15.442 1.00 49.78 86 ALA A CA 1
ATOM 622 C C . ALA A 1 86 ? -24.911 0.954 16.834 1.00 49.78 86 ALA A C 1
ATOM 624 O O . ALA A 1 86 ? -25.924 1.571 17.132 1.00 49.78 86 ALA A O 1
ATOM 625 N N . GLU A 1 87 ? -24.374 0.056 17.677 1.00 51.41 87 GLU A N 1
ATOM 626 C CA . GLU A 1 87 ? -25.121 -0.373 18.878 1.00 51.41 87 GLU A CA 1
ATOM 627 C C . GLU A 1 87 ? -24.292 -0.881 20.077 1.00 51.41 87 GLU A C 1
ATOM 629 O O . GLU A 1 87 ? -24.802 -1.669 20.862 1.00 51.41 87 GLU A O 1
ATOM 634 N N . LEU A 1 88 ? -23.029 -0.461 20.264 1.00 54.31 88 LEU A N 1
ATOM 635 C CA . LEU A 1 88 ? -22.268 -0.823 21.485 1.00 54.31 88 LEU A CA 1
ATOM 636 C C . LEU A 1 88 ? -21.545 0.336 22.203 1.00 54.31 88 LEU A C 1
ATOM 638 O O . LEU A 1 88 ? -20.972 0.105 23.260 1.00 54.31 88 LEU A O 1
ATOM 642 N N . GLU A 1 89 ? -21.629 1.581 21.719 1.00 49.00 89 GLU A N 1
ATOM 643 C CA . GLU A 1 89 ? -21.156 2.772 22.466 1.00 49.00 89 GLU A CA 1
ATOM 644 C C . GLU A 1 89 ? -22.291 3.683 22.977 1.00 49.00 89 GLU A C 1
ATOM 646 O O . GLU A 1 89 ? -22.048 4.589 23.766 1.00 49.00 89 GLU A O 1
ATOM 651 N N . GLY A 1 90 ? -23.551 3.431 22.597 1.00 46.50 90 GLY A N 1
ATOM 652 C CA . GLY A 1 90 ? -24.710 4.218 23.054 1.00 46.50 90 GLY A CA 1
ATOM 653 C C . GLY A 1 90 ? -25.338 3.761 24.378 1.00 46.50 90 GLY A C 1
ATOM 654 O O . GLY A 1 90 ? -26.202 4.454 24.905 1.00 46.50 90 GLY A O 1
ATOM 655 N N . THR A 1 91 ? -24.935 2.608 24.918 1.00 52.50 91 THR A N 1
ATOM 656 C CA . THR A 1 91 ? -25.542 1.983 26.111 1.00 52.50 91 THR A CA 1
ATOM 657 C C . THR A 1 91 ? -24.653 1.998 27.357 1.00 52.50 91 THR A C 1
ATOM 659 O O . THR A 1 91 ? -25.080 1.491 28.386 1.00 52.50 91 THR A O 1
ATOM 662 N N . VAL A 1 92 ? -23.456 2.599 27.309 1.00 55.03 92 VAL A N 1
ATOM 663 C CA . VAL A 1 92 ? -22.549 2.701 28.480 1.00 55.03 92 VAL A CA 1
ATOM 664 C C . VAL A 1 92 ? -22.459 4.133 29.040 1.00 55.03 92 VAL A C 1
ATOM 666 O O . VAL A 1 92 ? -21.930 4.341 30.121 1.00 55.03 92 VAL A O 1
ATOM 669 N N . ALA A 1 93 ? -23.031 5.136 28.362 1.00 50.06 93 ALA A N 1
ATOM 670 C CA . ALA A 1 93 ? -23.087 6.521 28.862 1.00 50.06 93 ALA A CA 1
ATOM 671 C C . ALA A 1 93 ? -24.379 6.856 29.643 1.00 50.06 93 ALA A C 1
ATOM 673 O O . ALA A 1 93 ? -24.625 8.023 29.945 1.00 50.06 93 ALA A O 1
ATOM 674 N N . ALA A 1 94 ? -25.215 5.854 29.935 1.00 42.66 94 ALA A N 1
ATOM 675 C CA . ALA A 1 94 ? -26.464 5.997 30.687 1.00 42.66 94 ALA A CA 1
ATOM 676 C C . ALA A 1 94 ? -26.499 5.132 31.964 1.00 42.66 94 ALA A C 1
ATOM 678 O O . ALA A 1 94 ? -27.578 4.718 32.388 1.00 42.66 94 ALA A O 1
ATOM 679 N N . GLU A 1 95 ? -25.334 4.885 32.570 1.00 40.28 95 GLU A N 1
ATOM 680 C CA . GLU A 1 95 ? -25.206 4.452 33.970 1.00 40.28 95 GLU A CA 1
ATOM 681 C C . GLU A 1 95 ? -24.282 5.398 34.745 1.00 40.28 95 GLU A C 1
ATOM 683 O O . GLU A 1 95 ? -23.235 5.796 34.182 1.00 40.28 95 GLU A O 1
#

pLDDT: mean 80.67, std 15.73, range [40.28, 96.62]

Nearest PDB structures (foldseek):
  3bj1-assembly1_D  TM=4.564E-01  e=6.693E+00  Perca flavescens
  7y7e-assembly1_x  TM=3.598E-01  e=5.952E+00  Escherichia coli

Radius of gyration: 18.46 Å; Cα contacts (8 Å, |Δi|>4): 36; chains: 1; bounding box: 48×23×58 Å

Secondary structure (DSSP, 8-state):
-HHHHHHHHHHHHHHHHHHHHTS---HHHHHHHHHHHHHHHHHHH-GGGGTTS-HHHHHHHT-HHHHHHHHHHHHHHHS-----SSSSSSSSTT-